Protein AF-A0A835K8X8-F1 (afdb_monomer)

Secondary structure (DSSP, 8-state):
-----TTTS-TTT-GGG-STT-----SSSHHHHHHHHHHHHHHHTT----TTS------S--SGGGTHHHHHHT-

Radius of gyration: 15.05 Å; Cα contacts (8 Å, |Δi|>4): 48; chains: 1; bounding box: 33×30×31 Å

Structure (mmCIF, N/CA/C/O backbone):
data_AF-A0A835K8X8-F1
#
_entry.id   AF-A0A835K8X8-F1
#
loop_
_atom_site.group_PDB
_atom_site.id
_atom_site.type_symbol
_atom_site.label_atom_id
_atom_site.label_alt_id
_atom_site.label_comp_id
_atom_site.label_asym_id
_atom_site.label_entity_id
_atom_site.label_seq_id
_atom_site.pdbx_PDB_ins_code
_atom_site.Cartn_x
_atom_site.Cartn_y
_atom_site.Cartn_z
_atom_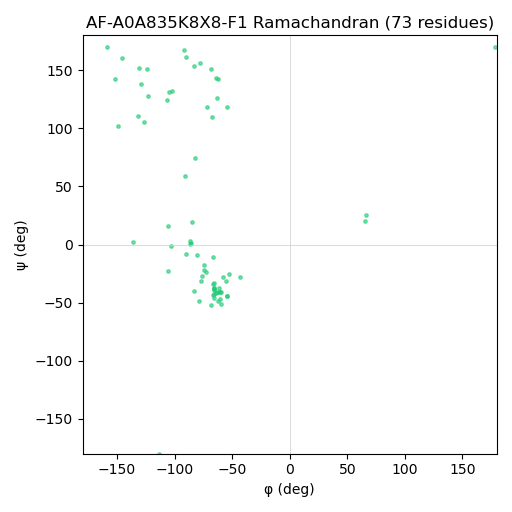site.occupancy
_atom_site.B_iso_or_equiv
_atom_site.auth_seq_id
_atom_site.auth_comp_id
_atom_site.auth_asym_id
_atom_site.auth_atom_id
_atom_site.pdbx_PDB_model_num
ATOM 1 N N . MET A 1 1 ? 18.551 -12.443 -17.166 1.00 48.91 1 MET A N 1
ATOM 2 C CA . MET A 1 1 ? 18.230 -12.514 -15.725 1.00 48.91 1 MET A CA 1
ATOM 3 C C . MET A 1 1 ? 17.412 -11.277 -15.415 1.00 48.91 1 MET A C 1
ATOM 5 O O . MET A 1 1 ? 17.828 -10.203 -15.826 1.00 48.91 1 MET A O 1
ATOM 9 N N . ASN A 1 2 ? 16.240 -11.431 -14.807 1.00 86.69 2 ASN A N 1
ATOM 10 C CA . ASN A 1 2 ? 15.358 -10.300 -14.509 1.00 86.69 2 ASN A CA 1
ATOM 11 C C . ASN A 1 2 ? 15.799 -9.629 -13.199 1.00 86.69 2 ASN A C 1
ATOM 13 O O . ASN A 1 2 ? 16.389 -10.291 -12.344 1.00 86.69 2 ASN A O 1
ATOM 17 N N . GLY A 1 3 ? 15.507 -8.339 -13.041 1.00 90.44 3 GLY A N 1
ATOM 18 C CA . GLY A 1 3 ? 15.816 -7.561 -11.843 1.00 90.44 3 GLY A CA 1
ATOM 19 C C . GLY A 1 3 ? 14.925 -6.325 -11.738 1.00 90.44 3 GLY A C 1
ATOM 20 O O . GLY A 1 3 ? 14.209 -6.001 -12.682 1.00 90.44 3 GLY A O 1
ATOM 21 N N . ILE A 1 4 ? 14.979 -5.665 -10.584 1.00 91.88 4 ILE A N 1
ATOM 22 C CA . ILE A 1 4 ? 14.360 -4.358 -10.334 1.00 91.88 4 ILE A CA 1
ATOM 23 C C . ILE A 1 4 ? 15.442 -3.395 -9.849 1.00 91.88 4 ILE A C 1
ATOM 25 O O . ILE A 1 4 ? 16.416 -3.835 -9.224 1.00 91.88 4 ILE A O 1
ATOM 29 N N . ASP A 1 5 ? 15.277 -2.105 -10.128 1.00 92.81 5 ASP A N 1
ATOM 30 C CA . ASP A 1 5 ? 16.169 -1.085 -9.592 1.00 92.81 5 ASP A CA 1
ATOM 31 C C . ASP A 1 5 ? 15.907 -0.913 -8.089 1.00 92.81 5 ASP A C 1
ATOM 33 O O . ASP A 1 5 ? 14.809 -0.573 -7.657 1.00 92.81 5 ASP A O 1
ATOM 37 N N . ARG A 1 6 ? 16.926 -1.188 -7.274 1.00 90.94 6 ARG A N 1
ATOM 38 C CA . ARG A 1 6 ? 16.843 -1.085 -5.811 1.00 90.94 6 ARG A CA 1
ATOM 39 C C . ARG A 1 6 ? 17.003 0.339 -5.297 1.00 90.94 6 ARG A C 1
ATOM 41 O O . ARG A 1 6 ? 16.856 0.538 -4.099 1.00 90.94 6 ARG A O 1
ATOM 48 N N . HIS A 1 7 ? 17.365 1.291 -6.147 1.00 91.19 7 HIS A N 1
ATOM 49 C CA . HIS A 1 7 ? 17.332 2.707 -5.807 1.00 91.19 7 HIS A CA 1
ATOM 50 C C . HIS A 1 7 ? 15.931 3.274 -6.009 1.00 91.19 7 HIS A C 1
ATOM 52 O O . HIS A 1 7 ? 15.470 4.024 -5.157 1.00 91.19 7 HIS A O 1
ATOM 58 N N . GLU A 1 8 ? 15.256 2.863 -7.084 1.00 91.25 8 GLU A N 1
ATOM 59 C CA . GLU A 1 8 ? 13.860 3.220 -7.349 1.00 91.25 8 GLU A CA 1
ATOM 60 C C . GLU A 1 8 ? 12.920 2.547 -6.337 1.00 91.25 8 GLU A C 1
ATOM 62 O O . GLU A 1 8 ? 12.167 3.216 -5.639 1.00 91.25 8 GLU A O 1
ATOM 67 N N . TRP A 1 9 ? 13.027 1.226 -6.165 1.00 91.56 9 TRP A N 1
ATOM 68 C CA . TRP A 1 9 ? 12.144 0.448 -5.290 1.00 91.56 9 TRP A CA 1
ATOM 69 C C . TRP A 1 9 ? 12.692 0.337 -3.860 1.00 91.56 9 TRP A C 1
ATOM 71 O O . TRP A 1 9 ? 12.945 -0.764 -3.356 1.00 91.56 9 TRP A O 1
ATOM 81 N N . ASN A 1 10 ? 12.895 1.483 -3.200 1.00 94.31 10 ASN A N 1
ATOM 82 C CA . ASN A 1 10 ? 13.421 1.552 -1.835 1.00 94.31 10 ASN A CA 1
ATOM 83 C C . ASN A 1 10 ? 12.546 2.374 -0.884 1.00 94.31 10 ASN A C 1
ATOM 85 O O . ASN A 1 10 ? 12.650 3.592 -0.833 1.00 94.31 10 ASN A O 1
ATOM 89 N N . HIS A 1 11 ? 11.816 1.679 -0.011 1.00 93.19 11 HIS A N 1
ATOM 90 C CA . HIS A 1 11 ? 11.033 2.244 1.095 1.00 93.19 11 HIS A CA 1
ATOM 91 C C . HIS A 1 11 ? 11.707 3.359 1.922 1.00 93.19 11 HIS A C 1
ATOM 93 O O . HIS A 1 11 ? 10.994 4.216 2.442 1.00 93.19 11 HIS A O 1
ATOM 99 N N . GLU A 1 12 ? 13.039 3.395 2.034 1.00 95.25 12 GLU A N 1
ATOM 100 C CA . GLU A 1 12 ? 13.760 4.428 2.792 1.00 95.25 12 GLU A CA 1
ATOM 101 C C . GLU A 1 12 ? 13.843 5.782 2.072 1.00 95.25 12 GLU A C 1
ATOM 103 O O . GLU A 1 12 ? 13.963 6.812 2.734 1.00 95.25 12 GLU A O 1
ATOM 108 N N . VAL A 1 13 ? 13.791 5.792 0.737 1.00 94.38 13 VAL A N 1
ATOM 109 C CA . VAL A 1 13 ? 14.022 6.992 -0.094 1.00 94.38 13 VAL A CA 1
ATOM 110 C C . VAL A 1 13 ? 13.016 7.164 -1.234 1.00 94.38 13 VAL A C 1
ATOM 112 O O . VAL A 1 13 ? 13.145 8.098 -2.018 1.00 94.38 13 VAL A O 1
ATOM 115 N N . ASP A 1 14 ? 12.032 6.272 -1.326 1.00 93.88 14 ASP A N 1
ATOM 116 C CA . ASP A 1 14 ? 10.945 6.304 -2.300 1.00 93.88 14 ASP A CA 1
ATOM 117 C C . ASP A 1 14 ? 10.208 7.649 -2.244 1.00 93.88 14 ASP A C 1
ATOM 119 O O . ASP A 1 14 ? 9.649 8.021 -1.205 1.00 93.88 14 ASP A O 1
ATOM 123 N N . VAL A 1 15 ? 10.240 8.372 -3.364 1.00 92.06 15 VAL A N 1
ATOM 124 C CA . VAL A 1 15 ? 9.648 9.706 -3.515 1.00 92.06 15 VAL A CA 1
ATOM 125 C C . VAL A 1 15 ? 8.123 9.661 -3.561 1.00 92.06 15 VAL A C 1
ATOM 127 O O . VAL A 1 15 ? 7.479 10.639 -3.185 1.00 92.06 15 VAL A O 1
ATOM 130 N N . ASP A 1 16 ? 7.530 8.530 -3.949 1.00 88.69 16 ASP A N 1
ATOM 131 C CA . ASP A 1 16 ? 6.075 8.363 -3.979 1.00 88.69 16 ASP A CA 1
ATOM 132 C C . ASP A 1 16 ? 5.508 8.193 -2.556 1.00 88.69 16 ASP A C 1
ATOM 134 O O . ASP A 1 16 ? 4.327 8.448 -2.303 1.00 88.69 16 ASP A O 1
ATOM 138 N N . LEU A 1 17 ? 6.366 7.863 -1.582 1.00 90.06 17 LEU A N 1
ATOM 139 C CA . LEU A 1 17 ? 6.031 7.863 -0.156 1.00 90.06 17 LEU A CA 1
ATOM 140 C C . LEU A 1 17 ? 6.195 9.242 0.519 1.00 90.06 17 LEU A C 1
ATOM 142 O O . LEU A 1 17 ? 5.923 9.345 1.716 1.00 90.06 17 LEU A O 1
ATOM 146 N N . TRP A 1 18 ? 6.588 10.302 -0.206 1.00 85.25 18 TRP A N 1
ATOM 147 C CA . TRP A 1 18 ? 6.771 11.674 0.325 1.00 85.25 18 TRP A CA 1
ATOM 148 C C . TRP A 1 18 ? 5.491 12.523 0.366 1.00 85.25 18 TRP A C 1
ATOM 150 O O . TRP A 1 18 ? 5.558 13.751 0.420 1.00 85.25 18 TRP A O 1
ATOM 160 N N . SER A 1 19 ? 4.313 11.907 0.327 1.00 82.38 19 SER A N 1
ATOM 161 C CA . SER A 1 19 ? 3.041 12.631 0.426 1.00 82.38 19 SER A CA 1
ATOM 162 C C . SER A 1 19 ? 2.555 12.766 1.874 1.00 82.38 19 SER A C 1
ATOM 164 O O . SER A 1 19 ? 2.964 12.008 2.750 1.00 82.38 19 SER A O 1
ATOM 166 N N . ASP A 1 20 ? 1.634 13.704 2.125 1.00 78.50 20 ASP A N 1
ATOM 167 C CA . ASP A 1 20 ? 1.183 14.111 3.471 1.00 78.50 20 ASP A CA 1
ATOM 168 C C . ASP A 1 20 ? 0.722 12.963 4.389 1.00 78.50 20 ASP A C 1
ATOM 170 O O . ASP A 1 20 ? 0.736 13.097 5.613 1.00 78.50 20 ASP A O 1
ATOM 174 N N . SER A 1 21 ? 0.272 11.839 3.822 1.00 88.56 21 SER A N 1
ATOM 175 C CA . SER A 1 21 ? -0.213 10.683 4.591 1.00 88.56 21 SER A CA 1
ATOM 176 C C . SER A 1 21 ? 0.752 9.496 4.612 1.00 88.56 21 SER A C 1
ATOM 178 O O . SER A 1 21 ? 0.676 8.676 5.533 1.00 88.56 21 SER A O 1
ATOM 180 N N . TYR A 1 22 ? 1.647 9.390 3.632 1.00 95.31 22 TYR A N 1
ATOM 181 C CA . TYR A 1 22 ? 2.605 8.292 3.528 1.00 95.31 22 TYR A CA 1
ATOM 182 C C . TYR A 1 22 ? 3.921 8.650 4.227 1.00 95.31 22 TYR A C 1
ATOM 184 O O . TYR A 1 22 ? 4.134 9.776 4.672 1.00 95.31 22 TYR A O 1
ATOM 192 N N . THR A 1 23 ? 4.779 7.654 4.438 1.00 95.44 23 THR A N 1
ATOM 193 C CA . THR A 1 23 ? 6.081 7.883 5.060 1.00 95.44 23 THR A CA 1
ATOM 194 C C . THR A 1 23 ? 7.097 6.858 4.587 1.00 95.44 23 THR A C 1
ATOM 196 O O . THR A 1 23 ? 6.778 5.676 4.431 1.00 95.44 23 THR A O 1
ATOM 199 N N . ASN A 1 24 ? 8.338 7.292 4.392 1.00 96.38 24 ASN A N 1
ATOM 200 C CA . ASN A 1 24 ? 9.443 6.360 4.250 1.00 96.38 24 ASN A CA 1
ATOM 201 C C . ASN A 1 24 ? 9.706 5.642 5.563 1.00 96.38 24 ASN A C 1
ATOM 203 O O . ASN A 1 24 ? 9.508 6.166 6.662 1.00 96.38 24 ASN A O 1
ATOM 207 N N . TYR A 1 25 ? 10.213 4.430 5.443 1.00 95.81 25 TYR A N 1
ATOM 208 C CA . TYR A 1 25 ? 10.605 3.636 6.589 1.00 95.81 25 TYR A CA 1
ATOM 209 C C . TYR A 1 25 ? 11.823 2.803 6.244 1.00 95.81 25 TYR A C 1
ATOM 211 O O . TYR A 1 25 ? 12.117 2.590 5.075 1.00 95.81 25 TYR A O 1
ATOM 219 N N . SER A 1 26 ? 12.529 2.349 7.271 1.00 95.88 26 SER A N 1
ATOM 220 C CA . SER A 1 26 ? 13.637 1.404 7.164 1.00 95.88 26 SER A CA 1
ATOM 221 C C . SER A 1 26 ? 13.253 0.091 7.831 1.00 95.88 26 SER A C 1
ATOM 223 O O . SER A 1 26 ? 12.183 -0.037 8.431 1.00 95.88 26 SER A O 1
ATOM 225 N N . LEU A 1 27 ? 14.160 -0.885 7.825 1.00 95.50 27 LEU A N 1
ATOM 226 C CA . LEU A 1 27 ? 13.978 -2.113 8.604 1.00 95.50 27 LEU A CA 1
ATOM 227 C C . LEU A 1 27 ? 13.809 -1.853 10.112 1.00 95.50 27 LEU A C 1
ATOM 229 O O . LEU A 1 27 ? 13.145 -2.633 10.791 1.00 95.50 27 LEU A O 1
ATOM 233 N N . GLN A 1 28 ? 14.372 -0.760 10.639 1.00 97.06 28 GLN A N 1
ATOM 234 C CA . GLN A 1 28 ? 14.246 -0.401 12.057 1.00 97.06 28 GLN A CA 1
ATOM 235 C C . GLN A 1 28 ? 12.879 0.213 12.383 1.00 97.06 28 GLN A C 1
ATOM 237 O O . GLN A 1 28 ? 12.370 0.022 13.485 1.00 97.06 28 GLN A O 1
ATOM 242 N N . THR A 1 29 ? 12.271 0.925 11.430 1.00 96.31 29 THR A N 1
ATOM 243 C CA . THR A 1 29 ? 10.951 1.565 11.573 1.00 96.31 29 THR A CA 1
ATOM 244 C C . THR A 1 29 ? 9.850 0.825 10.814 1.00 96.31 29 THR A C 1
ATOM 246 O O . THR A 1 29 ? 8.759 1.357 10.621 1.00 96.31 29 THR A O 1
ATOM 249 N N . LEU A 1 30 ? 10.112 -0.424 10.412 1.00 95.25 30 LEU A N 1
ATOM 250 C CA . LEU A 1 30 ? 9.226 -1.231 9.576 1.00 95.25 30 LEU A CA 1
ATOM 251 C C . LEU A 1 30 ? 7.820 -1.342 10.164 1.00 95.25 30 LEU A C 1
ATOM 253 O O . LEU A 1 30 ? 6.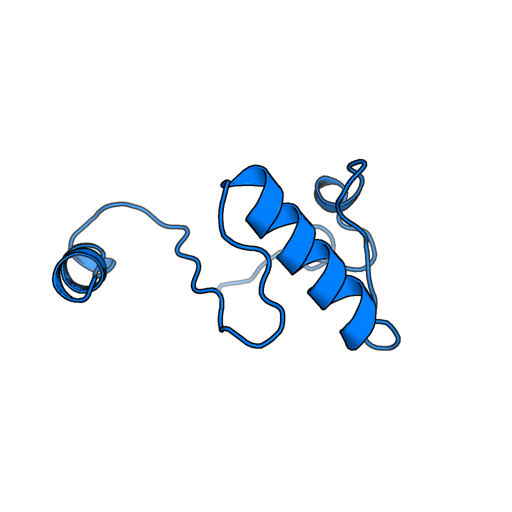837 -1.202 9.445 1.00 95.25 30 LEU A O 1
ATOM 257 N N . ASP A 1 31 ? 7.724 -1.591 11.468 1.00 94.06 31 ASP A N 1
ATOM 258 C CA . ASP A 1 31 ? 6.442 -1.807 12.129 1.00 94.06 31 ASP A CA 1
ATOM 259 C C . ASP A 1 31 ? 5.568 -0.545 12.142 1.00 94.06 31 ASP A C 1
ATOM 261 O O . ASP A 1 31 ? 4.382 -0.606 11.828 1.00 94.06 31 ASP A O 1
ATOM 265 N N . THR A 1 32 ? 6.149 0.615 12.443 1.00 94.38 32 THR A N 1
ATOM 266 C CA . THR A 1 32 ? 5.408 1.879 12.511 1.00 94.38 32 THR A CA 1
ATOM 267 C C . THR A 1 32 ? 5.141 2.453 11.124 1.00 94.38 32 THR A C 1
ATOM 269 O O . THR A 1 32 ? 3.995 2.767 10.799 1.00 94.38 32 THR A O 1
ATOM 272 N N . GLY A 1 33 ? 6.166 2.529 10.275 1.00 95.12 33 GLY A N 1
ATOM 273 C CA . GLY A 1 33 ? 6.061 3.116 8.942 1.00 95.12 33 G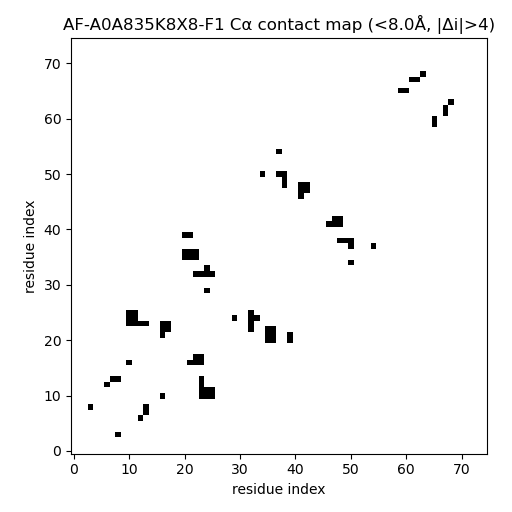LY A CA 1
ATOM 274 C C . GLY A 1 33 ? 5.147 2.323 8.014 1.00 95.12 33 GLY A C 1
ATOM 275 O O . GLY A 1 33 ? 4.271 2.895 7.368 1.00 95.12 33 GLY A O 1
ATOM 276 N N . LYS A 1 34 ? 5.238 0.986 8.024 1.00 94.81 34 LYS A N 1
ATOM 277 C CA . LYS A 1 34 ? 4.354 0.150 7.198 1.00 94.81 34 LYS A CA 1
ATOM 278 C C . LYS A 1 34 ? 2.892 0.241 7.637 1.00 94.81 34 LYS A C 1
ATOM 280 O O . LYS A 1 34 ? 2.006 0.244 6.781 1.00 94.81 34 LYS A O 1
ATOM 285 N N . ARG A 1 35 ? 2.615 0.337 8.946 1.00 94.88 35 ARG A N 1
ATOM 286 C CA . ARG A 1 35 ? 1.249 0.569 9.456 1.00 94.88 35 ARG A CA 1
ATOM 287 C C . ARG A 1 35 ? 0.715 1.929 9.018 1.00 94.88 35 ARG A C 1
ATOM 289 O O . ARG A 1 35 ? -0.432 2.007 8.587 1.00 94.88 35 ARG A O 1
ATOM 296 N N . GLN A 1 36 ? 1.542 2.972 9.064 1.00 94.75 36 GLN A N 1
ATOM 297 C CA . GLN A 1 36 ? 1.154 4.297 8.588 1.00 94.75 36 GLN A CA 1
ATOM 298 C C . GLN A 1 36 ? 0.825 4.284 7.091 1.00 94.75 36 GLN A C 1
ATOM 300 O O . GLN A 1 36 ? -0.261 4.726 6.721 1.00 94.75 36 GLN A O 1
ATOM 305 N N . CYS A 1 37 ? 1.685 3.703 6.248 1.00 95.75 37 CYS A N 1
ATOM 306 C CA . CYS A 1 37 ? 1.420 3.586 4.811 1.00 95.75 37 CYS A CA 1
ATOM 307 C C . CYS A 1 37 ? 0.168 2.749 4.516 1.00 95.75 37 CYS A C 1
ATOM 309 O O . CYS A 1 37 ? -0.623 3.105 3.647 1.00 95.75 37 CYS A O 1
ATOM 311 N N . LYS A 1 38 ? -0.078 1.675 5.280 1.00 95.19 38 LYS A N 1
ATOM 312 C CA . LYS A 1 38 ? -1.323 0.899 5.179 1.00 95.19 38 LYS A CA 1
ATOM 313 C C . LYS A 1 38 ? -2.550 1.756 5.500 1.00 95.19 38 LYS A C 1
ATOM 315 O O . LYS A 1 38 ? -3.531 1.708 4.764 1.00 95.19 38 LYS A O 1
ATOM 320 N N . ALA A 1 39 ? -2.504 2.528 6.583 1.00 94.94 39 ALA A N 1
ATOM 321 C CA . ALA A 1 39 ? -3.602 3.407 6.967 1.00 94.94 39 ALA A CA 1
ATOM 322 C C . ALA A 1 39 ? -3.809 4.540 5.946 1.00 94.94 39 ALA A C 1
ATOM 324 O O . ALA A 1 39 ? -4.948 4.905 5.669 1.00 94.94 39 ALA A O 1
ATOM 325 N N . ALA A 1 40 ? -2.734 5.088 5.374 1.00 95.06 40 ALA A N 1
ATOM 326 C CA . ALA A 1 40 ? -2.797 6.080 4.303 1.00 95.06 40 ALA A CA 1
ATOM 327 C C . ALA A 1 40 ? -3.526 5.525 3.072 1.00 95.06 40 ALA A C 1
ATOM 329 O O . ALA A 1 40 ? -4.534 6.095 2.662 1.00 95.06 40 ALA A O 1
ATOM 330 N N . LEU A 1 41 ? -3.112 4.349 2.595 1.00 94.38 41 LEU A N 1
ATOM 331 C CA . LEU A 1 41 ? -3.742 3.671 1.462 1.00 94.38 41 LEU A CA 1
ATOM 332 C C . LEU A 1 41 ? -5.209 3.318 1.731 1.00 94.38 41 LEU A C 1
ATOM 334 O O . LEU A 1 41 ? -6.068 3.505 0.873 1.00 94.38 41 LEU A O 1
ATOM 338 N N . GLN A 1 42 ? -5.531 2.851 2.942 1.00 95.38 42 GLN A N 1
ATOM 339 C CA . GLN A 1 42 ? -6.920 2.601 3.331 1.00 95.38 42 GLN A CA 1
ATOM 340 C C . GLN A 1 42 ? -7.767 3.880 3.283 1.00 95.38 42 GLN A C 1
ATOM 342 O O . GLN A 1 42 ? -8.895 3.821 2.806 1.00 95.38 42 GLN A O 1
ATOM 347 N N . ARG A 1 43 ? -7.243 5.033 3.727 1.00 94.19 43 ARG A N 1
ATOM 348 C CA . ARG A 1 43 ? -7.963 6.317 3.628 1.00 94.19 43 ARG A CA 1
ATOM 349 C C . ARG A 1 43 ? -8.154 6.749 2.182 1.00 94.19 43 ARG A C 1
ATOM 351 O O . ARG A 1 43 ? -9.259 7.140 1.822 1.00 94.19 43 ARG A O 1
ATOM 358 N N . GLU A 1 44 ? -7.100 6.665 1.380 1.00 93.19 44 GLU A N 1
ATOM 359 C CA . GLU A 1 44 ? -7.113 7.060 -0.029 1.00 93.19 44 GLU A CA 1
ATOM 360 C C . GLU A 1 44 ? -8.144 6.261 -0.836 1.00 93.19 44 GLU A C 1
ATOM 362 O O . GLU A 1 44 ? -8.899 6.829 -1.620 1.00 93.19 44 GLU A O 1
ATOM 367 N N . LEU A 1 45 ? -8.251 4.957 -0.567 1.00 93.88 45 LEU A N 1
ATOM 368 C CA . LEU A 1 45 ? -9.210 4.062 -1.219 1.00 93.88 45 LEU A CA 1
ATOM 369 C C . LEU A 1 45 ? -10.594 4.028 -0.541 1.00 93.88 45 LEU A C 1
ATOM 371 O O . LEU A 1 45 ? -11.451 3.242 -0.941 1.00 93.88 45 LEU A O 1
ATOM 375 N N . GLY A 1 46 ? -10.826 4.830 0.506 1.00 94.31 46 GLY A N 1
ATOM 376 C CA . GLY A 1 46 ? -12.094 4.846 1.249 1.00 94.31 46 GLY A CA 1
ATOM 377 C C . GLY A 1 46 ? -12.405 3.549 2.013 1.00 94.31 46 GLY A C 1
ATOM 378 O O . GLY A 1 46 ? -13.558 3.285 2.357 1.00 94.31 46 GLY A O 1
ATOM 379 N N . LEU A 1 47 ? -11.392 2.725 2.282 1.00 94.38 47 LEU A N 1
ATOM 380 C CA . LEU A 1 47 ? -11.508 1.485 3.042 1.00 94.38 47 LEU A CA 1
ATOM 381 C C . LEU A 1 47 ? -11.581 1.763 4.547 1.00 94.38 47 LEU A C 1
ATOM 383 O O .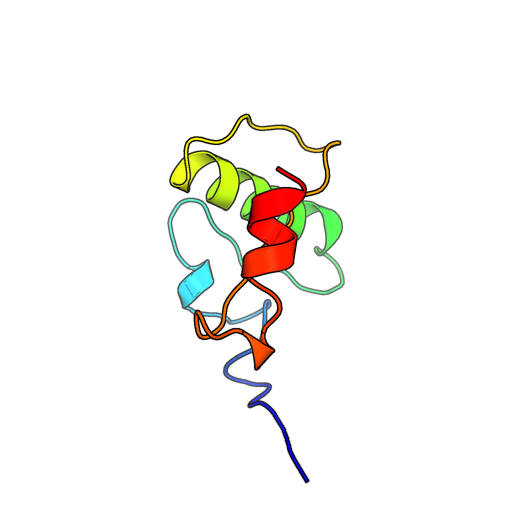 LEU A 1 47 ? -11.081 2.762 5.068 1.00 94.38 47 LEU A O 1
ATOM 387 N N . LYS A 1 48 ? -12.160 0.818 5.291 1.00 93.50 48 LYS A N 1
ATOM 388 C CA . LYS A 1 48 ? -12.174 0.883 6.754 1.00 93.50 48 LYS A CA 1
ATOM 389 C C . LYS A 1 48 ? -10.744 0.809 7.298 1.00 93.50 48 LYS A C 1
ATOM 391 O O . LYS A 1 48 ? -10.030 -0.159 7.041 1.00 93.50 48 LYS A O 1
ATOM 3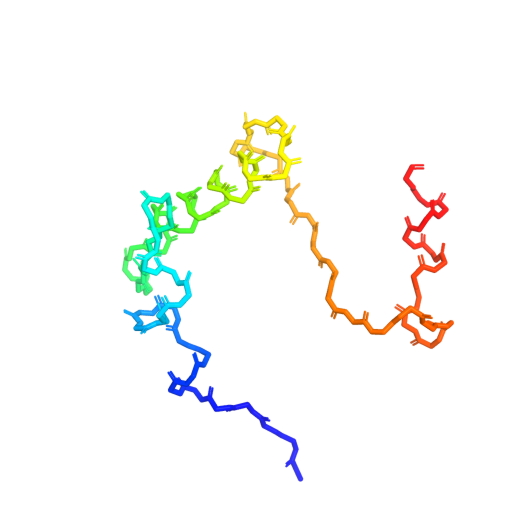96 N N . LEU A 1 49 ? -10.368 1.783 8.127 1.00 94.44 49 LEU A N 1
ATOM 397 C CA . LEU A 1 49 ? -9.091 1.770 8.841 1.00 94.44 49 LEU A CA 1
ATOM 398 C C . LEU A 1 49 ? -9.084 0.644 9.874 1.00 94.44 49 LEU A C 1
ATOM 400 O O . LEU A 1 49 ? -9.835 0.678 10.853 1.00 94.44 49 LEU A O 1
ATOM 404 N N . CYS A 1 50 ? -8.283 -0.386 9.616 1.00 91.38 50 CYS A N 1
ATOM 405 C CA . CYS A 1 50 ? -8.225 -1.607 10.416 1.00 91.38 50 CYS A CA 1
ATOM 406 C C . CYS A 1 50 ? -6.817 -2.207 10.374 1.00 91.38 50 CY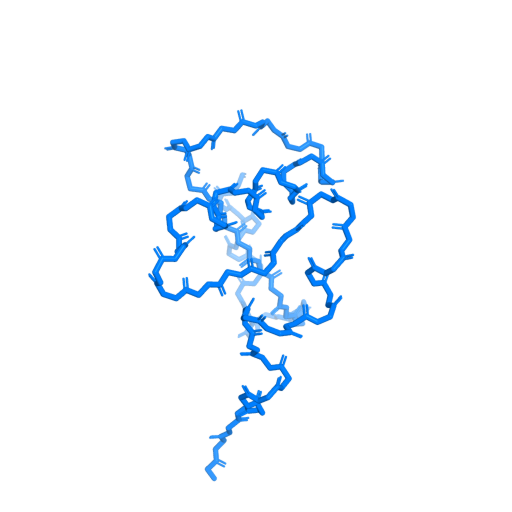S A C 1
ATOM 408 O O . CYS A 1 50 ? -6.446 -2.904 9.424 1.00 91.38 50 CYS A O 1
ATOM 410 N N . ASP A 1 51 ? -6.058 -2.001 11.447 1.00 88.00 51 ASP A N 1
ATOM 411 C CA . ASP A 1 51 ? -4.673 -2.473 11.538 1.00 88.00 51 ASP A CA 1
ATOM 412 C C . ASP A 1 51 ? -4.573 -4.003 11.560 1.00 88.00 51 ASP A C 1
ATOM 414 O O . ASP A 1 51 ? -3.672 -4.565 10.939 1.00 88.00 51 ASP A O 1
ATOM 418 N N . ASN A 1 52 ? -5.553 -4.679 12.167 1.00 88.88 52 ASN A N 1
ATOM 419 C CA . ASN A 1 52 ? -5.545 -6.131 12.383 1.00 88.88 52 ASN A CA 1
ATOM 420 C C . ASN A 1 52 ? -6.109 -6.958 11.212 1.00 88.88 52 ASN A C 1
ATOM 422 O O . ASN A 1 52 ? -6.169 -8.180 11.307 1.00 88.88 52 ASN A O 1
ATOM 426 N N . VAL A 1 53 ? -6.545 -6.319 10.122 1.00 90.62 53 VAL A N 1
ATOM 427 C CA . VAL A 1 53 ? -7.102 -7.007 8.941 1.00 90.62 53 VAL A CA 1
ATOM 428 C C . VAL A 1 53 ? -6.072 -6.986 7.812 1.00 90.62 53 VAL A C 1
ATOM 430 O O . VAL A 1 53 ? -5.520 -5.916 7.549 1.00 90.62 53 VAL A O 1
ATOM 433 N N . PRO A 1 54 ? -5.766 -8.108 7.139 1.00 90.56 54 PRO A N 1
ATOM 434 C CA . PRO A 1 54 ? -4.837 -8.100 6.011 1.00 90.56 54 PRO A CA 1
ATOM 435 C C . PRO A 1 54 ? -5.363 -7.223 4.866 1.00 90.56 54 PRO A C 1
ATOM 437 O O . PRO A 1 54 ? -6.560 -7.192 4.597 1.00 90.56 54 PRO A O 1
ATOM 440 N N . LEU A 1 55 ? -4.456 -6.513 4.192 1.00 92.12 55 LEU A N 1
ATOM 441 C CA . LEU A 1 55 ? -4.750 -5.781 2.961 1.00 92.12 55 LEU A CA 1
ATOM 442 C C . LEU A 1 55 ? -4.115 -6.548 1.800 1.00 92.12 55 LEU A C 1
ATOM 444 O O . LEU A 1 55 ? -2.913 -6.814 1.831 1.00 92.12 55 LEU A O 1
ATOM 448 N N . LEU A 1 56 ? -4.923 -6.912 0.808 1.00 91.38 56 LEU A N 1
ATOM 449 C CA . LEU A 1 56 ? -4.482 -7.572 -0.418 1.00 91.38 56 LEU A CA 1
ATOM 450 C C . LEU A 1 56 ? -4.453 -6.532 -1.541 1.00 91.38 56 LEU A C 1
ATOM 452 O O . LEU A 1 56 ? -5.405 -5.770 -1.690 1.00 91.38 56 LEU A O 1
ATOM 456 N N . GLY A 1 57 ? -3.362 -6.486 -2.304 1.00 90.44 57 GLY A N 1
ATOM 457 C CA . GLY A 1 57 ? -3.191 -5.567 -3.428 1.00 90.44 57 GLY A CA 1
ATOM 458 C C . GLY A 1 57 ? -2.756 -6.318 -4.680 1.00 90.44 57 GLY A C 1
ATOM 459 O O . GLY A 1 57 ? -1.901 -7.200 -4.605 1.00 90.44 57 GLY A O 1
ATOM 460 N N . PHE A 1 58 ? -3.338 -5.958 -5.821 1.00 90.25 58 PHE A N 1
ATOM 461 C CA . PHE A 1 58 ? -2.982 -6.482 -7.136 1.00 90.25 58 PHE A CA 1
ATOM 462 C C . PHE A 1 58 ? -2.601 -5.320 -8.054 1.00 90.25 58 PHE A C 1
ATOM 464 O O . PHE A 1 58 ? -3.357 -4.362 -8.193 1.00 90.25 58 PHE A O 1
ATOM 471 N N . ILE A 1 59 ? -1.428 -5.418 -8.681 1.00 90.19 59 ILE A N 1
ATOM 472 C CA . ILE A 1 59 ? -0.956 -4.481 -9.703 1.00 90.19 59 ILE A CA 1
ATOM 473 C C . ILE A 1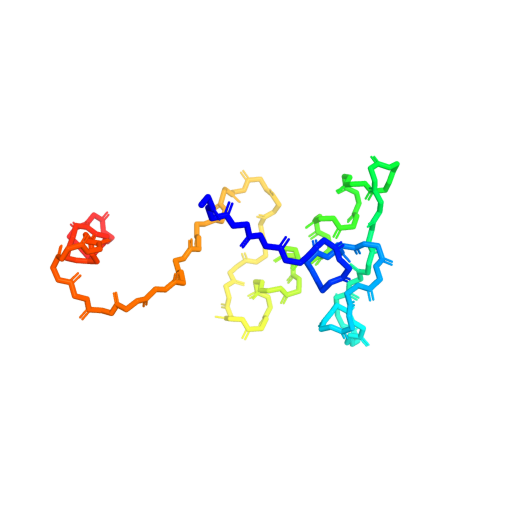 59 ? -0.450 -5.325 -10.870 1.00 90.19 59 ILE A C 1
ATOM 475 O O . ILE A 1 59 ? 0.556 -6.025 -10.760 1.00 90.19 59 ILE A O 1
ATOM 479 N N . GLY A 1 60 ? -1.172 -5.293 -11.983 1.00 88.50 60 GLY A N 1
ATOM 480 C CA . GLY A 1 60 ? -0.859 -6.089 -13.160 1.00 88.50 60 GLY A CA 1
ATOM 481 C C . GLY A 1 60 ? -1.880 -5.884 -14.271 1.00 88.50 60 GLY A C 1
ATOM 482 O O . GLY A 1 60 ? -2.918 -5.255 -14.073 1.00 88.50 60 GLY A O 1
ATOM 483 N N . CYS A 1 61 ? -1.576 -6.408 -15.457 1.00 87.56 61 CYS A N 1
ATOM 484 C CA . CYS A 1 61 ? -2.513 -6.396 -16.576 1.00 87.56 61 CYS A CA 1
ATOM 485 C C . CYS A 1 61 ? -3.758 -7.236 -16.257 1.00 87.56 61 CYS A C 1
ATOM 487 O O . CYS A 1 61 ? -3.650 -8.302 -15.650 1.00 87.56 61 CYS A O 1
ATOM 489 N N . LEU A 1 62 ? -4.920 -6.769 -16.717 1.00 82.69 62 LEU A N 1
ATOM 490 C CA . LEU A 1 62 ? -6.190 -7.488 -16.627 1.00 82.69 62 LEU A CA 1
ATOM 491 C C . LEU A 1 62 ? -6.292 -8.492 -17.781 1.00 82.69 62 LEU A C 1
ATOM 493 O O . LEU A 1 62 ? -6.974 -8.249 -18.770 1.00 82.69 62 LEU A O 1
ATOM 497 N N . ASP A 1 63 ? -5.539 -9.581 -17.672 1.00 83.94 63 ASP A N 1
ATOM 498 C CA . ASP A 1 63 ? -5.546 -10.690 -18.624 1.00 83.94 63 ASP A CA 1
ATOM 499 C C . ASP A 1 63 ? -5.673 -12.019 -17.872 1.00 83.94 63 ASP A C 1
ATOM 501 O O . ASP A 1 63 ? -5.228 -12.132 -16.726 1.00 83.94 63 ASP A O 1
ATOM 505 N N . GLU A 1 64 ? -6.250 -13.028 -18.522 1.00 75.94 64 GLU A N 1
ATOM 506 C CA . GLU A 1 64 ? -6.501 -14.354 -17.939 1.00 75.94 64 GLU A CA 1
ATOM 507 C C . GLU A 1 64 ? -5.214 -14.995 -17.389 1.00 75.94 64 GLU A C 1
ATOM 509 O O . GLU A 1 64 ? -5.225 -15.653 -16.350 1.00 75.94 64 GLU A O 1
ATOM 514 N N . GLN A 1 65 ? -4.051 -14.717 -17.993 1.00 79.06 65 GLN A N 1
ATOM 515 C CA . GLN A 1 65 ? -2.760 -15.218 -17.499 1.00 79.06 65 GLN A CA 1
ATOM 516 C C . GLN A 1 65 ? -2.342 -14.646 -16.133 1.00 79.06 65 GLN A C 1
ATOM 518 O O . GLN A 1 65 ? -1.350 -15.100 -15.551 1.00 79.06 65 GLN A O 1
ATOM 523 N N . LYS A 1 66 ? -3.041 -13.624 -15.629 1.00 77.75 66 LYS A N 1
ATOM 524 C CA . LYS A 1 66 ? -2.783 -12.986 -14.330 1.00 77.75 66 LYS A CA 1
ATOM 525 C C . LYS A 1 66 ? -3.777 -13.394 -13.244 1.00 77.75 66 LYS A C 1
ATOM 527 O O . LYS A 1 66 ? -3.584 -12.975 -12.105 1.00 77.75 66 LYS A O 1
ATOM 532 N N . GLY A 1 67 ? -4.766 -14.235 -13.563 1.00 75.00 67 GLY A N 1
ATOM 533 C CA . GLY A 1 67 ? -5.701 -14.796 -12.583 1.00 75.00 67 GLY A CA 1
ATOM 534 C C . GLY A 1 67 ? -6.624 -13.754 -11.947 1.00 75.00 67 GLY A C 1
ATOM 535 O O . GLY A 1 67 ? -7.048 -13.923 -10.805 1.00 75.00 67 GLY A O 1
ATOM 536 N N . VAL A 1 68 ? -6.880 -12.640 -12.642 1.00 74.31 68 VAL A N 1
ATOM 537 C CA . VAL A 1 68 ? -7.751 -11.558 -12.146 1.00 74.31 68 VAL A CA 1
ATOM 538 C C . VAL A 1 68 ? -9.199 -12.033 -12.023 1.00 74.31 68 VAL A C 1
ATOM 540 O O . VAL A 1 68 ? -9.906 -11.632 -11.102 1.00 74.31 68 VAL A O 1
ATOM 543 N N . ASP A 1 69 ? -9.610 -12.929 -12.914 1.00 75.81 69 ASP A N 1
ATOM 544 C CA . ASP A 1 69 ? -10.872 -13.665 -12.884 1.00 75.81 69 ASP A CA 1
ATOM 545 C C . ASP A 1 69 ? -11.069 -14.411 -11.554 1.00 75.81 69 ASP A C 1
ATOM 547 O O . ASP A 1 69 ? -12.113 -14.279 -10.922 1.00 75.81 69 ASP A O 1
ATOM 551 N N . ILE A 1 70 ? -10.026 -15.079 -11.049 1.00 73.88 70 ILE A N 1
ATOM 552 C CA . ILE A 1 70 ? -10.076 -15.805 -9.770 1.00 73.88 70 ILE A CA 1
ATOM 553 C C . ILE A 1 70 ? -10.263 -14.842 -8.588 1.00 73.88 70 ILE A C 1
ATOM 555 O O . ILE A 1 70 ? -10.972 -15.156 -7.635 1.00 73.88 70 ILE A O 1
ATOM 559 N N . ILE A 1 71 ? -9.625 -13.668 -8.627 1.00 73.69 71 ILE A N 1
ATOM 560 C CA . ILE A 1 71 ? -9.774 -12.654 -7.571 1.00 73.69 71 ILE A CA 1
ATOM 561 C C . ILE A 1 71 ? -11.212 -12.120 -7.543 1.00 73.69 71 ILE A C 1
ATOM 563 O O . ILE A 1 71 ? -11.751 -11.905 -6.459 1.00 73.69 71 ILE A O 1
ATOM 567 N N . GLY A 1 72 ? -11.830 -11.932 -8.713 1.00 69.31 72 GLY A N 1
ATOM 568 C CA . GLY A 1 72 ? -13.222 -11.495 -8.827 1.00 69.31 72 GLY A CA 1
ATOM 569 C C . GLY A 1 72 ? -14.219 -12.497 -8.244 1.00 69.31 72 GLY A C 1
ATOM 570 O O . GLY A 1 72 ? -15.143 -12.088 -7.550 1.00 69.31 72 GLY A O 1
ATOM 571 N N . ASP A 1 73 ? -14.006 -13.794 -8.468 1.00 70.69 73 ASP A N 1
ATOM 572 C CA . ASP A 1 73 ? -14.932 -14.849 -8.030 1.00 70.69 73 ASP A CA 1
ATOM 573 C C . ASP A 1 73 ? -14.900 -15.134 -6.516 1.00 70.69 73 ASP A C 1
ATOM 575 O O . ASP A 1 73 ? -15.848 -15.698 -5.967 1.00 70.69 73 ASP A O 1
ATOM 579 N N . VAL A 1 74 ? -13.810 -14.784 -5.825 1.00 68.69 74 VAL A N 1
ATOM 580 C CA . VAL A 1 74 ? -13.621 -15.049 -4.383 1.00 68.69 74 VAL A CA 1
ATOM 581 C C . VAL A 1 74 ? -14.139 -13.898 -3.501 1.00 68.69 74 VAL A C 1
ATOM 583 O O . VAL A 1 74 ? -14.181 -14.043 -2.275 1.00 68.69 74 VAL A O 1
ATOM 586 N N . MET A 1 75 ? -14.525 -12.765 -4.100 1.00 56.50 75 MET A N 1
ATOM 587 C CA . MET A 1 75 ? -14.885 -11.529 -3.393 1.00 56.50 75 MET A CA 1
ATOM 588 C C . MET A 1 75 ? -16.390 -11.331 -3.191 1.00 56.50 75 MET A C 1
ATOM 590 O O . MET A 1 75 ? -17.192 -11.774 -4.040 1.00 56.50 75 MET A O 1
#

Organism: NCBI:txid1010633

Mean predicted aligned error: 5.49 Å

pLDDT: mean 88.38, std 9.46, range [48.91, 97.06]

Foldseek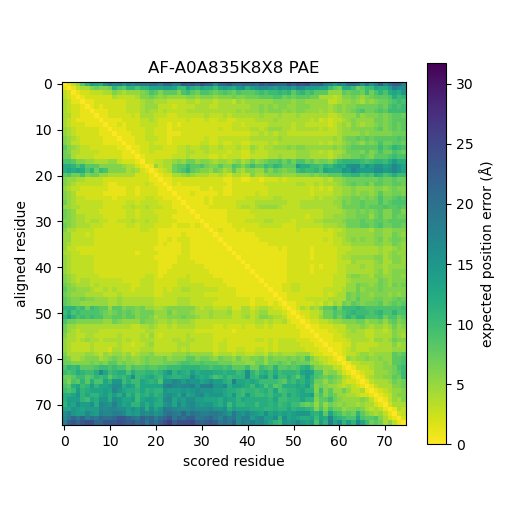 3Di: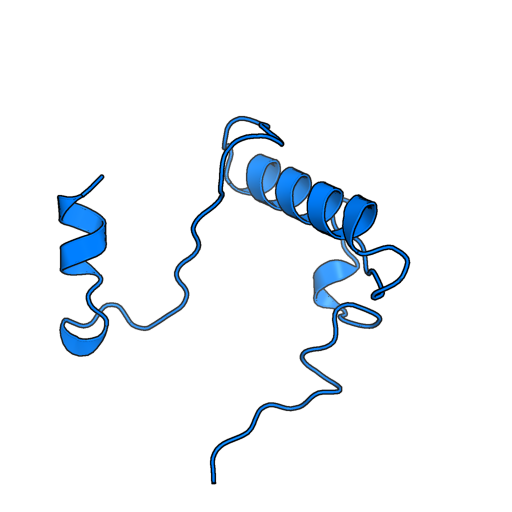
DDDDDCVCPALQDNPVQVDPQAHRDDPVCCVPRVLSNVQSVCVVVVHDNDSPDDDDDDDDDPDVVRVVVVVVVVD

Sequence (75 aa):
MNGIDRHEWNHEVDVDLWSDSYTNYSLQTLDTGKRQCKAALQRELGLKLCDNVPLLGFIGCLDEQKGVDIIGDVM

Solvent-accessible surface area (backbone atoms only — not comparable to full-atom values): 4869 Å² total; per-residue (Å²): 134,89,84,78,61,66,77,69,70,23,58,67,72,30,71,87,30,71,44,99,60,39,47,52,29,46,87,90,38,38,75,63,26,52,51,42,34,51,46,32,52,23,57,76,73,70,44,80,82,53,90,90,53,91,82,86,86,87,88,77,74,94,43,79,96,63,48,53,67,59,58,59,74,77,106

Nearest PDB structures (foldseek):
  8d8l-assembly1_2  TM=3.567E-01  e=7.260E+00  Saccharomyces cerevisiae